Protein AF-A0A6B2CSI9-F1 (afdb_monomer)

Mean predicted aligned error: 12.05 Å

pLDDT: mean 79.87, std 12.42, range [32.59, 92.44]

Sequence (173 aa):
MNLPETLEYVPRFPEPIETILAYLSLVLIFGWLIRRIWKVWSWLLRPLAVRWRRWLGRRYVENALKSLTKDGMEVPLSGERYKVEIRWAESEGVDVLLDEGALIVNMPYVEELEHVIAKALLLASPYLVSPYLAAVFGGKLARALTVSIAYRHASRDLGVLTRLDNLLTFSPP

Solvent-accessible surface area (backbone atoms only — not comparable to full-atom values): 9722 Å² total; per-residue (Å²): 138,82,84,75,77,80,75,74,77,68,82,78,66,60,71,72,56,51,52,52,51,51,53,53,50,52,53,50,53,51,54,50,50,51,54,53,51,50,54,55,50,55,60,67,43,45,66,54,50,53,54,49,51,52,54,51,50,51,54,48,41,56,51,49,46,44,60,58,36,65,86,30,50,63,20,73,93,74,70,49,53,32,40,72,44,79,42,83,34,90,55,76,48,73,49,77,39,74,94,76,36,33,37,36,34,29,32,59,89,65,90,56,49,42,46,53,48,25,50,48,40,55,67,51,23,53,78,34,49,51,71,66,49,34,72,73,63,32,67,70,51,40,49,51,51,23,51,51,52,26,48,65,41,27,65,80,36,67,64,23,33,56,37,37,53,54,58,60,74,72,52,82,133

Structure (mmCIF, N/CA/C/O backbone):
data_AF-A0A6B2CSI9-F1
#
_entry.id   AF-A0A6B2CSI9-F1
#
loop_
_atom_site.group_PDB
_atom_site.id
_atom_site.type_symbol
_atom_site.label_atom_id
_atom_site.label_alt_id
_atom_site.label_comp_id
_atom_site.label_asym_id
_atom_site.label_entity_id
_atom_site.label_seq_id
_atom_site.pdbx_PDB_ins_code
_atom_site.Cartn_x
_atom_site.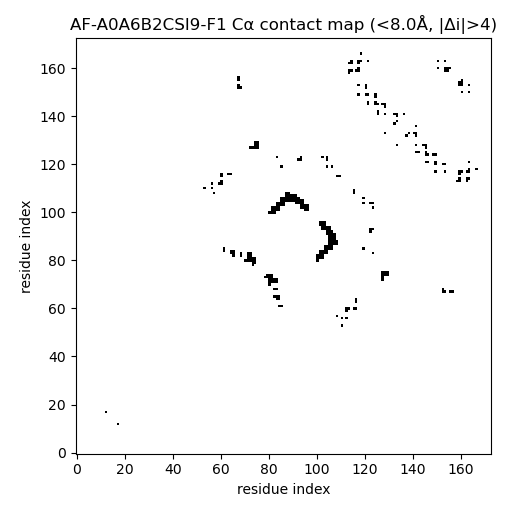Cartn_y
_atom_site.Cartn_z
_atom_site.occupancy
_atom_site.B_iso_or_equiv
_atom_site.auth_seq_id
_atom_site.auth_comp_id
_atom_site.auth_asym_id
_atom_site.auth_atom_id
_atom_site.pdbx_PDB_model_num
ATOM 1 N N . MET A 1 1 ? 29.917 6.702 -85.271 1.00 42.06 1 MET A N 1
ATOM 2 C CA . MET A 1 1 ? 29.588 7.433 -84.030 1.00 42.06 1 MET A CA 1
ATOM 3 C C . MET A 1 1 ? 29.592 6.380 -82.933 1.00 42.06 1 MET A C 1
ATOM 5 O O . MET A 1 1 ? 28.614 5.662 -82.779 1.00 42.06 1 MET A O 1
ATOM 9 N N . ASN A 1 2 ? 30.764 6.143 -82.340 1.00 43.78 2 ASN A N 1
ATOM 10 C CA . ASN A 1 2 ? 31.010 4.997 -81.465 1.00 43.78 2 ASN A CA 1
ATOM 11 C C . ASN A 1 2 ? 30.729 5.420 -80.022 1.00 43.78 2 ASN A C 1
ATOM 13 O O . ASN A 1 2 ? 31.318 6.376 -79.533 1.00 43.78 2 ASN A O 1
ATOM 17 N N . LEU A 1 3 ? 29.811 4.708 -79.372 1.00 55.22 3 LEU A N 1
ATOM 18 C CA . LEU A 1 3 ? 29.324 4.953 -78.013 1.00 55.22 3 LEU A CA 1
ATOM 19 C C . LEU A 1 3 ? 30.109 4.278 -76.847 1.00 55.22 3 LEU A C 1
ATOM 21 O O . LEU A 1 3 ? 29.531 4.234 -75.764 1.00 55.22 3 LEU A O 1
ATOM 25 N N . PRO A 1 4 ? 31.357 3.749 -76.948 1.00 53.09 4 PRO A N 1
ATOM 26 C CA . PRO A 1 4 ? 31.977 3.110 -75.780 1.00 53.09 4 PRO A CA 1
ATOM 27 C C . PRO A 1 4 ? 32.845 4.038 -74.908 1.00 53.09 4 PRO A C 1
ATOM 29 O O . PRO A 1 4 ? 33.136 3.670 -73.778 1.00 53.09 4 PRO A O 1
ATOM 32 N N . GLU A 1 5 ? 33.244 5.231 -75.362 1.00 54.06 5 GLU A N 1
ATOM 33 C CA . GLU A 1 5 ? 34.251 6.037 -74.634 1.00 54.06 5 GLU A CA 1
ATOM 34 C C . GLU A 1 5 ? 33.690 6.874 -73.469 1.00 54.06 5 GLU A C 1
ATOM 36 O O . GLU A 1 5 ? 34.439 7.328 -72.610 1.00 54.06 5 GLU A O 1
ATOM 41 N N . THR A 1 6 ? 32.371 7.064 -73.372 1.00 52.94 6 THR A N 1
ATOM 42 C CA . THR A 1 6 ? 31.770 7.928 -72.335 1.00 52.94 6 THR A CA 1
ATOM 43 C C . THR A 1 6 ? 31.427 7.210 -71.027 1.00 52.94 6 THR A C 1
ATOM 45 O O . THR A 1 6 ? 30.932 7.851 -70.104 1.00 52.94 6 THR A O 1
ATOM 48 N N . LEU A 1 7 ? 31.667 5.897 -70.921 1.00 49.88 7 LEU A N 1
ATOM 49 C CA . LEU A 1 7 ? 31.382 5.119 -69.704 1.00 49.88 7 LEU A CA 1
ATOM 50 C C . LEU A 1 7 ? 32.594 4.936 -68.776 1.00 49.88 7 LEU A C 1
ATOM 52 O O . LEU A 1 7 ? 32.424 4.443 -67.664 1.00 49.88 7 LEU A O 1
ATOM 56 N N . GLU A 1 8 ? 33.793 5.357 -69.181 1.00 50.56 8 GLU A N 1
ATOM 57 C CA . GLU A 1 8 ? 35.018 5.153 -68.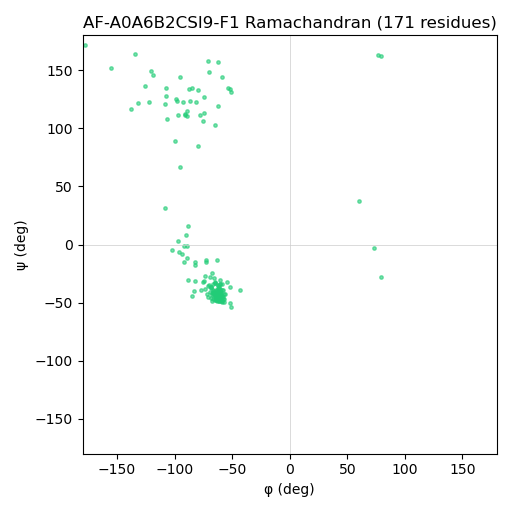389 1.00 50.56 8 GLU A CA 1
ATOM 58 C C . GLU A 1 8 ? 35.370 6.303 -67.435 1.00 50.56 8 GLU A C 1
ATOM 60 O O . GLU A 1 8 ? 36.325 6.200 -66.667 1.00 50.56 8 GLU A O 1
ATOM 65 N N . TYR A 1 9 ? 34.587 7.383 -67.410 1.00 51.09 9 TYR A N 1
ATOM 66 C CA . TYR A 1 9 ? 34.830 8.496 -66.493 1.00 51.09 9 TYR A CA 1
ATOM 67 C C . TYR A 1 9 ? 33.998 8.357 -65.215 1.00 51.09 9 TYR A C 1
ATOM 69 O O . TYR A 1 9 ? 33.092 9.142 -64.937 1.00 51.09 9 TYR A O 1
ATOM 77 N N . VAL A 1 10 ? 34.309 7.333 -64.420 1.00 59.31 10 VAL A N 1
ATOM 78 C CA . VAL A 1 10 ? 33.955 7.344 -62.996 1.00 59.31 10 VAL A CA 1
ATOM 79 C C . VAL A 1 10 ? 34.986 8.249 -62.319 1.00 59.31 10 VAL A C 1
ATOM 81 O O . VAL A 1 10 ? 36.162 7.880 -62.290 1.00 59.31 10 VAL A O 1
ATOM 84 N N . PRO A 1 11 ? 34.616 9.440 -61.812 1.00 55.91 11 PRO A N 1
ATOM 85 C CA . PRO A 1 11 ? 35.573 10.293 -61.126 1.00 55.91 11 PRO A CA 1
ATOM 86 C C . PRO A 1 11 ? 36.033 9.572 -59.854 1.00 55.91 11 PRO A C 1
ATOM 88 O O . PRO A 1 11 ? 35.299 9.506 -58.870 1.00 55.91 11 PRO A O 1
ATOM 91 N N . ARG A 1 12 ? 37.243 8.999 -59.888 1.00 58.81 12 ARG A N 1
ATOM 92 C CA . ARG A 1 12 ? 37.957 8.577 -58.679 1.00 58.81 12 ARG A CA 1
ATOM 93 C C . ARG A 1 12 ? 38.204 9.827 -57.852 1.00 58.81 12 ARG A C 1
ATOM 95 O O . ARG A 1 12 ? 38.833 10.775 -58.327 1.00 58.81 12 ARG A O 1
ATOM 102 N N . PHE A 1 13 ? 37.661 9.852 -56.644 1.00 58.78 13 PHE A N 1
ATOM 103 C CA . PHE A 1 13 ? 37.959 10.923 -55.708 1.00 58.78 13 PHE A CA 1
ATOM 104 C C . PHE A 1 13 ? 39.415 10.746 -55.231 1.00 58.78 13 PHE A C 1
ATOM 106 O O . PHE A 1 13 ? 39.969 9.652 -55.332 1.00 58.78 13 PHE A O 1
ATOM 113 N N . PRO A 1 14 ? 40.087 11.798 -54.732 1.00 66.44 14 PRO A N 1
ATOM 114 C CA . PRO A 1 14 ? 41.417 11.645 -54.148 1.00 66.44 14 PRO A CA 1
ATOM 115 C C . PRO A 1 14 ? 41.389 10.560 -53.060 1.00 66.44 14 PRO A C 1
ATOM 117 O O . PRO A 1 14 ? 40.502 10.590 -52.208 1.00 66.44 14 PRO A O 1
ATOM 120 N N . GLU A 1 15 ? 42.370 9.652 -53.038 1.00 63.94 15 GLU A N 1
ATOM 121 C CA . GLU A 1 15 ? 42.497 8.557 -52.053 1.00 63.94 15 GLU A CA 1
ATOM 122 C C . GLU A 1 15 ? 42.206 8.949 -50.577 1.00 63.94 15 GLU A C 1
ATOM 124 O O . GLU A 1 15 ? 41.528 8.184 -49.876 1.00 63.94 15 GLU A O 1
ATOM 129 N N . PRO A 1 16 ? 42.616 10.134 -50.058 1.00 71.06 16 PRO A N 1
ATOM 130 C CA . PRO A 1 16 ? 42.256 10.539 -48.693 1.00 71.06 16 PRO A CA 1
ATOM 131 C C . PRO A 1 16 ? 40.761 10.853 -48.511 1.00 71.06 16 PRO A C 1
ATOM 133 O O . PRO A 1 16 ? 40.228 10.697 -47.418 1.00 71.06 16 PRO A O 1
ATOM 136 N N . ILE A 1 17 ? 40.057 11.288 -49.557 1.00 73.94 17 ILE A N 1
ATOM 137 C CA . ILE A 1 17 ? 38.626 11.614 -49.491 1.00 73.94 17 ILE A CA 1
ATOM 138 C C . ILE A 1 17 ? 37.787 10.334 -49.499 1.00 73.94 17 ILE A C 1
ATOM 140 O O . ILE A 1 17 ? 36.827 10.236 -48.737 1.00 73.94 17 ILE A O 1
ATOM 144 N N . GLU A 1 18 ? 38.175 9.333 -50.294 1.00 74.19 18 GLU A N 1
ATOM 145 C CA . GLU A 1 18 ? 37.492 8.032 -50.342 1.00 74.19 18 GLU A CA 1
ATOM 146 C C . GLU A 1 18 ? 37.588 7.291 -49.004 1.00 74.19 18 GLU A C 1
ATOM 148 O O . GLU A 1 18 ? 36.592 6.759 -48.512 1.00 74.19 18 GLU A O 1
ATOM 153 N N . THR A 1 19 ? 38.760 7.322 -48.365 1.00 79.31 19 THR A N 1
ATOM 154 C CA . THR A 1 19 ? 38.961 6.724 -47.037 1.00 79.31 19 THR A CA 1
ATOM 155 C C . THR A 1 19 ? 38.144 7.435 -45.959 1.00 79.31 19 THR A C 1
ATOM 157 O O . THR A 1 19 ? 37.475 6.766 -45.169 1.00 79.31 19 THR A O 1
ATOM 160 N N . ILE A 1 20 ? 38.105 8.773 -45.951 1.00 83.06 20 ILE A N 1
ATOM 161 C CA . ILE A 1 20 ? 37.261 9.542 -45.021 1.00 83.06 20 ILE A CA 1
ATOM 162 C C . ILE A 1 20 ? 35.777 9.202 -45.220 1.00 83.06 20 ILE A C 1
ATOM 164 O O . ILE A 1 20 ? 35.078 8.935 -44.241 1.00 83.06 20 ILE A O 1
ATOM 168 N N . LEU A 1 21 ? 35.293 9.151 -46.465 1.00 82.56 21 LEU A N 1
ATOM 169 C CA . LEU A 1 21 ? 33.911 8.772 -46.784 1.00 82.56 21 LEU A CA 1
ATOM 170 C C . LEU A 1 21 ? 33.592 7.335 -46.358 1.00 82.56 21 LEU A C 1
ATOM 172 O O . LEU A 1 21 ? 32.526 7.090 -45.790 1.00 82.56 21 LEU A O 1
ATOM 176 N N . ALA A 1 22 ? 34.521 6.399 -46.565 1.00 83.06 22 ALA A N 1
ATOM 177 C CA . ALA A 1 22 ? 34.374 5.015 -46.133 1.00 83.06 22 ALA A CA 1
ATOM 178 C C . ALA A 1 22 ? 34.238 4.917 -44.604 1.00 83.06 22 ALA A C 1
ATOM 180 O O . ALA A 1 22 ? 33.286 4.305 -44.116 1.00 83.06 22 ALA A O 1
ATOM 181 N N . TYR A 1 23 ? 35.102 5.591 -43.838 1.00 87.75 23 TYR A N 1
ATOM 182 C CA . TYR A 1 23 ? 34.991 5.637 -42.375 1.00 87.75 23 TYR A CA 1
ATOM 183 C C . TYR A 1 23 ? 33.684 6.284 -41.906 1.00 87.75 23 TYR A C 1
ATOM 185 O O . TYR A 1 23 ? 33.026 5.766 -41.002 1.00 87.75 23 TYR A O 1
ATOM 193 N N . LEU A 1 24 ? 33.264 7.379 -42.540 1.00 88.81 24 LEU A N 1
ATOM 194 C CA . LEU A 1 24 ? 32.039 8.093 -42.177 1.00 88.81 24 LEU A CA 1
ATOM 195 C C . LEU A 1 24 ? 30.790 7.242 -42.461 1.00 88.81 24 LEU A C 1
ATOM 197 O O . LEU A 1 24 ? 29.874 7.183 -41.638 1.00 88.81 24 LEU A O 1
ATOM 201 N N . SER A 1 25 ? 30.793 6.502 -43.573 1.00 83.75 25 SER A N 1
ATOM 202 C CA . SER A 1 25 ? 29.745 5.529 -43.896 1.00 83.75 25 SER A CA 1
ATOM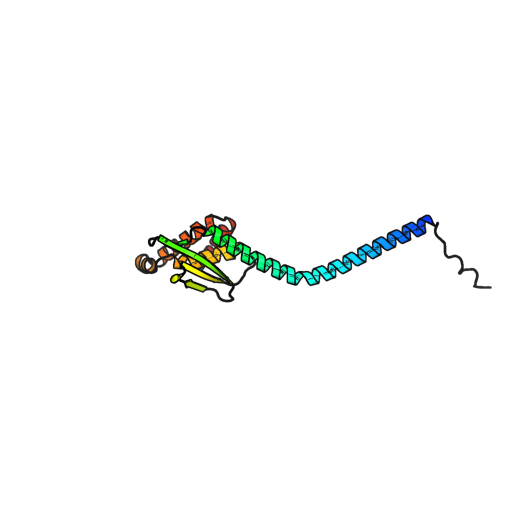 203 C C . SER A 1 25 ? 29.687 4.384 -42.878 1.00 83.75 25 SER A C 1
ATOM 205 O O . SER A 1 25 ? 28.602 3.999 -42.440 1.00 83.75 25 SER A O 1
ATOM 207 N N . LEU A 1 26 ? 30.842 3.899 -42.418 1.00 90.88 26 LEU A N 1
ATOM 208 C CA . LEU A 1 26 ? 30.937 2.814 -41.445 1.00 90.88 26 LEU A CA 1
ATOM 209 C C . LEU A 1 26 ? 30.400 3.238 -40.070 1.00 90.88 26 LEU A C 1
ATOM 211 O O . LEU A 1 26 ? 29.632 2.500 -39.451 1.00 90.88 26 LEU A O 1
ATOM 215 N N . VAL A 1 27 ? 30.717 4.459 -39.630 1.00 90.69 27 VAL A N 1
ATOM 216 C CA . VAL A 1 27 ? 30.168 5.044 -38.395 1.00 90.69 27 VAL A CA 1
ATOM 217 C C . VAL A 1 27 ? 28.649 5.215 -38.488 1.00 90.69 27 VAL A C 1
ATOM 219 O O . VAL A 1 27 ? 27.936 4.891 -37.536 1.00 90.69 27 VAL A O 1
ATOM 222 N N . LEU A 1 28 ? 28.130 5.668 -39.634 1.00 89.50 28 LEU A N 1
ATOM 223 C CA . LEU A 1 28 ? 26.688 5.818 -39.851 1.00 89.50 28 LEU A CA 1
ATOM 224 C C . LEU A 1 28 ? 25.950 4.475 -39.805 1.00 89.50 28 LEU A C 1
ATOM 226 O O . LEU A 1 28 ? 24.917 4.368 -39.139 1.00 89.50 28 LEU A O 1
ATOM 230 N N . ILE A 1 29 ? 26.490 3.442 -40.459 1.00 89.75 29 ILE A N 1
ATOM 231 C CA . ILE A 1 29 ? 25.922 2.087 -40.437 1.00 89.75 29 ILE A CA 1
ATOM 232 C C . ILE A 1 29 ? 25.910 1.549 -39.006 1.00 89.75 29 ILE A C 1
ATOM 234 O O . ILE A 1 29 ? 24.889 1.032 -38.550 1.00 89.75 29 ILE A O 1
ATOM 238 N N . PHE A 1 30 ? 27.010 1.720 -38.273 1.00 92.44 30 PHE A N 1
ATOM 239 C CA . PHE A 1 30 ? 27.118 1.264 -36.892 1.00 92.44 30 PHE A CA 1
ATOM 240 C C . PHE A 1 30 ? 26.125 1.982 -35.966 1.00 92.44 30 PHE A C 1
ATOM 242 O O . PHE A 1 30 ? 25.402 1.337 -35.204 1.00 92.44 30 PHE A O 1
ATOM 249 N N . GLY A 1 31 ? 26.00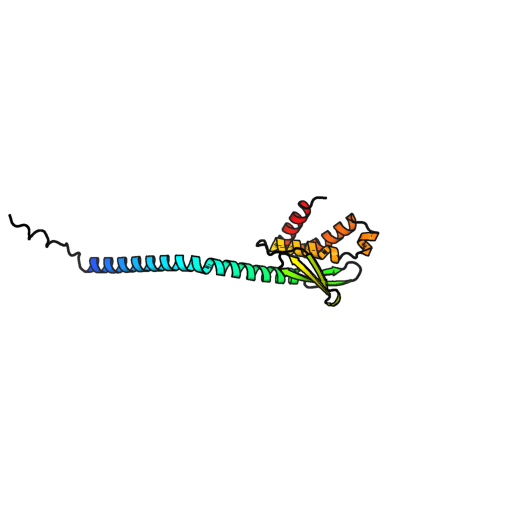3 3.308 -36.089 1.00 89.88 31 GLY A N 1
ATOM 250 C CA . GLY A 1 31 ? 25.017 4.095 -35.346 1.00 89.88 31 GLY A CA 1
ATOM 251 C C . GLY A 1 31 ? 23.575 3.680 -35.654 1.00 89.88 31 GLY A C 1
ATOM 252 O O . GLY A 1 31 ? 22.744 3.569 -34.747 1.00 89.88 31 GLY A O 1
ATOM 253 N N . TRP A 1 32 ? 23.273 3.378 -36.920 1.00 90.44 32 TRP A N 1
ATOM 254 C CA . TRP A 1 32 ? 21.958 2.881 -37.322 1.00 90.44 32 TRP A CA 1
ATOM 255 C C . TRP A 1 32 ? 21.663 1.492 -36.743 1.00 90.44 32 TRP A C 1
ATOM 257 O O . TRP A 1 32 ? 20.559 1.248 -36.243 1.00 90.44 32 TRP A O 1
ATOM 267 N N . LEU A 1 33 ? 22.664 0.606 -36.734 1.00 91.44 33 LEU A N 1
ATOM 268 C CA . LEU A 1 33 ? 22.566 -0.734 -36.163 1.00 91.44 33 LEU A CA 1
ATOM 269 C C . LEU A 1 33 ? 22.273 -0.676 -34.658 1.00 91.44 33 LEU A C 1
ATOM 271 O O . LEU A 1 33 ? 21.317 -1.302 -34.194 1.00 91.44 33 LEU A O 1
ATOM 275 N N . ILE A 1 34 ? 23.025 0.143 -33.914 1.00 90.00 34 ILE A N 1
ATOM 276 C CA . ILE A 1 34 ? 22.812 0.360 -32.476 1.00 90.00 34 ILE A CA 1
ATOM 277 C C . ILE A 1 34 ? 21.397 0.871 -32.220 1.00 90.00 34 ILE A C 1
ATOM 279 O O . ILE A 1 34 ? 20.698 0.345 -31.356 1.00 90.00 34 ILE A O 1
ATOM 283 N N . ARG A 1 35 ? 20.933 1.864 -32.987 1.00 89.00 35 ARG A N 1
ATOM 284 C CA . ARG A 1 35 ? 19.594 2.440 -32.805 1.00 89.00 35 ARG A CA 1
ATOM 285 C C . ARG A 1 35 ? 18.490 1.409 -33.040 1.00 89.00 35 ARG A C 1
ATOM 287 O O . ARG A 1 35 ? 17.490 1.398 -32.318 1.00 89.00 35 ARG A O 1
ATOM 294 N N . ARG A 1 36 ? 18.665 0.528 -34.028 1.00 87.38 36 ARG A N 1
ATOM 295 C CA . ARG A 1 36 ? 17.715 -0.550 -34.329 1.00 87.38 36 ARG A CA 1
ATOM 296 C C . ARG A 1 36 ? 17.695 -1.605 -33.227 1.00 87.38 36 ARG A C 1
ATOM 298 O O . ARG A 1 36 ? 16.612 -1.961 -32.766 1.00 87.38 36 ARG A O 1
ATOM 305 N N . ILE A 1 37 ? 18.869 -2.036 -32.768 1.00 89.06 37 ILE A N 1
ATOM 306 C CA . ILE A 1 37 ? 19.022 -2.950 -31.630 1.00 89.06 37 ILE A CA 1
ATOM 307 C C . ILE A 1 37 ? 18.350 -2.340 -30.394 1.00 89.06 37 ILE A C 1
ATOM 309 O O . ILE A 1 37 ? 17.478 -2.968 -29.800 1.00 89.06 37 ILE A O 1
ATOM 313 N N . TRP A 1 38 ? 18.642 -1.079 -30.071 1.00 87.94 38 TRP A N 1
ATOM 314 C CA . TRP A 1 38 ? 18.057 -0.380 -28.926 1.00 87.94 38 TRP A CA 1
ATOM 315 C C . TRP A 1 38 ? 16.527 -0.356 -28.962 1.00 87.94 38 TRP A C 1
ATOM 317 O O . TRP A 1 38 ? 15.872 -0.605 -27.952 1.00 87.94 38 TRP A O 1
ATOM 327 N N . LYS A 1 39 ? 15.932 -0.112 -30.136 1.00 87.0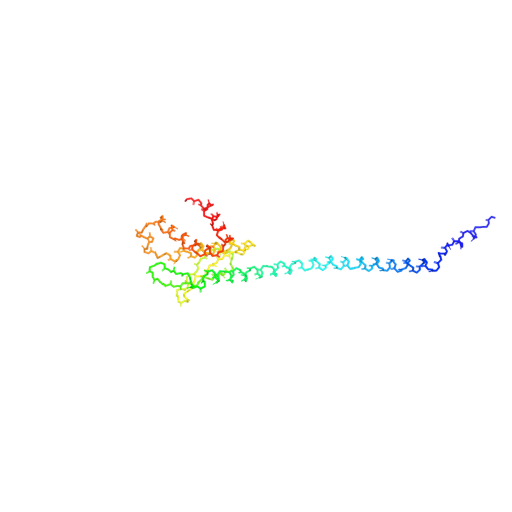0 39 LYS A N 1
ATOM 328 C CA . LYS A 1 39 ? 14.473 -0.115 -30.298 1.00 87.00 39 LYS A CA 1
ATOM 329 C C . LYS A 1 39 ? 13.874 -1.490 -29.989 1.00 87.00 39 LYS A C 1
ATOM 331 O O . LYS A 1 39 ? 12.898 -1.559 -29.243 1.00 87.00 39 LYS A O 1
ATOM 336 N N . VAL A 1 40 ? 14.478 -2.565 -30.500 1.00 86.56 40 VAL A N 1
ATOM 337 C CA . VAL A 1 40 ? 14.034 -3.947 -30.245 1.00 86.56 40 VAL A CA 1
ATOM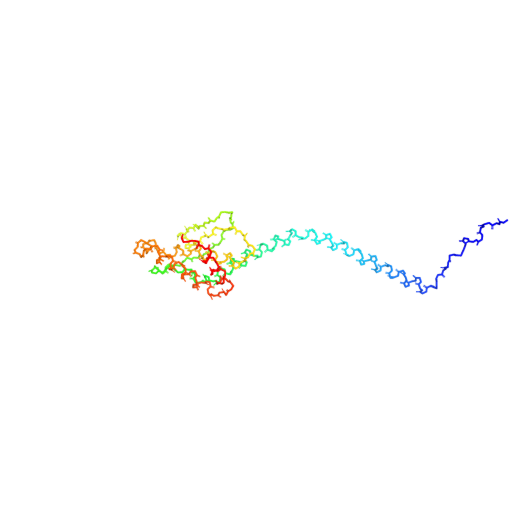 338 C C . VAL A 1 40 ? 14.172 -4.299 -28.763 1.00 86.56 40 VAL A C 1
ATOM 340 O O . VAL A 1 40 ? 13.208 -4.756 -28.151 1.00 86.56 40 VAL A O 1
ATOM 343 N N . TRP A 1 41 ? 15.322 -4.004 -28.157 1.00 86.44 41 TRP A N 1
ATOM 344 C CA . TRP A 1 41 ? 15.555 -4.249 -26.733 1.00 86.44 41 TRP A CA 1
ATOM 345 C C . TRP A 1 41 ? 14.613 -3.441 -25.842 1.00 86.44 41 TRP A C 1
ATOM 347 O O . TRP A 1 41 ? 14.063 -3.985 -24.892 1.00 86.44 41 TRP A O 1
ATOM 357 N N . SER A 1 42 ? 14.344 -2.175 -26.168 1.00 81.00 42 SER A N 1
ATOM 358 C CA . SER A 1 42 ? 13.396 -1.354 -25.406 1.00 81.00 42 SER A CA 1
ATOM 359 C C . SER A 1 42 ? 11.977 -1.925 -25.434 1.00 81.00 42 SER A C 1
ATOM 361 O O . SER A 1 42 ? 11.258 -1.842 -24.442 1.00 81.00 42 SER A O 1
ATOM 363 N N . TRP A 1 43 ? 11.573 -2.530 -26.553 1.00 81.88 43 TRP A N 1
ATOM 364 C CA . TRP A 1 43 ? 10.269 -3.169 -26.678 1.00 81.88 43 TRP A CA 1
ATOM 365 C C . TRP A 1 43 ? 10.212 -4.470 -25.872 1.00 81.88 43 TRP A C 1
ATOM 367 O O . TRP A 1 43 ? 9.257 -4.684 -25.130 1.00 81.88 43 TRP A O 1
ATOM 377 N N . LEU A 1 44 ? 11.273 -5.278 -25.932 1.00 86.12 44 LEU A N 1
ATOM 378 C CA . LEU A 1 44 ? 11.376 -6.541 -25.198 1.00 86.12 44 LEU A CA 1
ATOM 379 C C . LEU A 1 44 ? 11.479 -6.343 -23.675 1.00 86.12 44 LEU A C 1
ATOM 381 O O . LEU A 1 44 ? 10.917 -7.113 -22.901 1.00 86.12 44 LEU A O 1
ATOM 385 N N . LEU A 1 45 ? 12.176 -5.294 -23.231 1.00 86.38 45 LEU A N 1
ATOM 386 C CA . LEU A 1 45 ? 12.406 -5.008 -21.813 1.00 86.38 45 LEU A CA 1
ATOM 387 C C . LEU A 1 45 ? 11.237 -4.280 -21.142 1.00 86.38 45 LEU A C 1
ATOM 389 O O . LEU A 1 45 ? 11.143 -4.310 -19.919 1.00 86.38 45 LEU A O 1
ATOM 393 N N . ARG A 1 46 ? 10.321 -3.658 -21.898 1.00 82.19 46 ARG A N 1
ATOM 394 C CA . ARG A 1 46 ? 9.119 -2.994 -21.351 1.00 82.19 46 ARG A CA 1
ATOM 395 C C . ARG A 1 46 ? 8.297 -3.880 -20.403 1.00 82.19 46 ARG A C 1
ATOM 397 O O . ARG A 1 46 ? 8.072 -3.439 -19.276 1.00 82.19 46 ARG A O 1
ATOM 404 N N . PRO A 1 47 ? 7.859 -5.100 -20.778 1.00 85.94 47 PRO A N 1
ATOM 405 C CA . PRO A 1 47 ? 7.077 -5.946 -19.873 1.00 85.94 47 PRO A CA 1
ATOM 406 C C . PRO A 1 47 ? 7.862 -6.340 -18.615 1.00 85.94 47 PRO A C 1
ATOM 408 O O . PRO A 1 47 ? 7.298 -6.377 -17.519 1.00 85.94 47 PRO A O 1
ATOM 411 N N . LEU A 1 48 ? 9.175 -6.567 -18.744 1.00 84.38 48 LEU A N 1
ATOM 412 C CA . LEU A 1 48 ? 10.047 -6.823 -17.597 1.00 84.38 48 LEU A CA 1
ATOM 413 C C . LEU A 1 48 ? 10.141 -5.609 -16.677 1.00 84.38 48 LEU A C 1
ATOM 415 O O . LEU A 1 48 ? 9.987 -5.763 -15.470 1.00 84.38 48 LEU A O 1
ATOM 419 N N . ALA A 1 49 ? 10.339 -4.415 -17.233 1.00 84.06 49 ALA A N 1
ATOM 420 C CA . ALA A 1 49 ? 10.439 -3.177 -16.474 1.00 84.06 49 ALA A CA 1
ATOM 421 C C . ALA A 1 49 ? 9.154 -2.894 -15.682 1.00 84.06 49 ALA A C 1
ATOM 423 O O . ALA A 1 49 ? 9.231 -2.507 -14.518 1.00 84.06 49 ALA A O 1
ATOM 424 N N . VAL A 1 50 ? 7.978 -3.149 -16.268 1.00 84.62 50 VAL A N 1
ATOM 425 C CA . VAL A 1 50 ? 6.685 -3.018 -15.571 1.00 84.62 50 VAL A CA 1
ATOM 426 C C . VAL A 1 50 ? 6.587 -4.015 -14.415 1.00 84.62 50 VAL A C 1
ATOM 428 O O . VAL A 1 50 ? 6.248 -3.634 -13.294 1.00 84.62 50 VAL A O 1
ATOM 431 N N . ARG A 1 51 ? 6.940 -5.286 -14.651 1.00 85.06 51 ARG A N 1
ATOM 432 C CA . ARG A 1 51 ? 6.931 -6.318 -13.603 1.00 85.06 51 ARG A CA 1
ATOM 433 C C . ARG A 1 51 ? 7.906 -5.986 -12.471 1.00 85.06 51 ARG A C 1
ATOM 435 O O . ARG A 1 51 ? 7.556 -6.141 -11.304 1.00 85.06 51 ARG A O 1
ATOM 442 N N . TRP A 1 52 ? 9.095 -5.495 -12.810 1.00 86.44 52 TRP A N 1
ATOM 443 C CA . TRP A 1 52 ? 10.104 -5.058 -11.848 1.00 86.44 52 TRP A CA 1
ATOM 444 C C . TRP A 1 52 ? 9.639 -3.858 -11.032 1.00 86.44 52 TRP A C 1
ATOM 446 O O . TRP A 1 52 ? 9.722 -3.886 -9.808 1.00 86.44 52 TRP A O 1
ATOM 456 N N . ARG A 1 53 ? 9.088 -2.832 -11.689 1.00 85.31 53 ARG A N 1
ATOM 457 C CA . ARG A 1 53 ? 8.542 -1.649 -11.017 1.00 85.31 53 ARG A CA 1
ATOM 458 C C . ARG A 1 53 ? 7.442 -2.039 -10.034 1.00 85.31 53 ARG A C 1
ATOM 460 O O . ARG A 1 53 ? 7.470 -1.588 -8.896 1.00 85.31 53 ARG A O 1
ATOM 467 N N . ARG A 1 54 ? 6.526 -2.924 -10.440 1.00 86.69 54 ARG A N 1
ATOM 468 C CA . ARG A 1 54 ? 5.454 -3.428 -9.569 1.00 86.69 54 ARG A CA 1
ATOM 469 C C . ARG A 1 54 ? 6.005 -4.172 -8.359 1.00 86.69 54 ARG A C 1
ATOM 471 O O . ARG A 1 54 ? 5.542 -3.967 -7.245 1.00 86.69 54 ARG A O 1
ATOM 478 N N . TRP A 1 55 ? 7.004 -5.022 -8.564 1.00 87.31 55 TRP A N 1
ATOM 479 C CA . TRP A 1 55 ? 7.637 -5.761 -7.475 1.00 87.31 55 TRP A CA 1
ATOM 480 C C . TRP A 1 55 ? 8.380 -4.845 -6.489 1.00 87.31 55 TRP A C 1
ATOM 482 O O . TRP A 1 55 ? 8.234 -5.009 -5.279 1.00 87.31 55 TRP A O 1
ATOM 492 N N . LEU A 1 56 ? 9.109 -3.844 -6.992 1.00 87.81 56 LEU A N 1
ATOM 493 C CA . LEU A 1 56 ? 9.760 -2.824 -6.165 1.00 87.81 56 LEU A CA 1
ATOM 494 C C . LEU A 1 56 ? 8.736 -1.981 -5.395 1.00 87.81 56 LEU A C 1
ATOM 496 O O . LEU A 1 56 ? 8.929 -1.743 -4.208 1.00 87.81 56 LEU A O 1
ATOM 500 N N . GLY A 1 57 ? 7.636 -1.588 -6.043 1.00 86.12 57 GLY A N 1
ATOM 501 C CA . GLY A 1 57 ? 6.551 -0.837 -5.413 1.00 86.12 57 GLY A CA 1
ATOM 502 C C . GLY A 1 57 ? 5.925 -1.592 -4.242 1.00 86.12 57 GLY A C 1
ATOM 503 O O . GLY A 1 57 ? 5.766 -1.024 -3.167 1.00 86.12 57 GLY A O 1
ATOM 504 N N . ARG A 1 58 ? 5.657 -2.896 -4.405 1.00 88.56 58 ARG A N 1
ATOM 505 C CA . ARG A 1 58 ? 5.134 -3.743 -3.318 1.00 88.56 58 ARG A CA 1
ATOM 506 C C . ARG A 1 58 ? 6.066 -3.771 -2.109 1.00 88.56 58 ARG A C 1
ATOM 508 O O . ARG A 1 58 ? 5.633 -3.497 -0.996 1.00 88.56 58 ARG A O 1
ATOM 515 N N . ARG A 1 59 ? 7.358 -4.017 -2.346 1.00 87.06 59 ARG A N 1
ATOM 516 C CA . ARG A 1 59 ? 8.376 -4.022 -1.284 1.00 87.06 59 ARG A CA 1
ATOM 517 C C . ARG A 1 59 ? 8.527 -2.667 -0.608 1.00 87.06 59 ARG A C 1
ATOM 519 O O . ARG A 1 59 ? 8.739 -2.609 0.598 1.00 87.06 59 ARG A O 1
ATOM 526 N N . TYR A 1 60 ? 8.450 -1.586 -1.378 1.00 87.94 60 TYR A N 1
ATOM 527 C CA . TYR A 1 60 ? 8.499 -0.238 -0.829 1.00 87.94 60 TYR A CA 1
ATOM 528 C C . TYR A 1 60 ? 7.329 -0.001 0.124 1.00 87.94 60 TYR A C 1
ATOM 530 O O . TYR A 1 60 ? 7.557 0.418 1.252 1.00 87.94 60 TYR A O 1
ATOM 538 N N . VAL A 1 61 ? 6.105 -0.335 -0.294 1.00 88.38 61 VAL A N 1
ATOM 539 C CA . VAL A 1 61 ? 4.897 -0.185 0.529 1.00 88.38 61 VAL A CA 1
ATOM 540 C C . VAL A 1 61 ? 4.983 -1.023 1.804 1.00 88.38 61 VAL A C 1
ATOM 542 O O . VAL A 1 61 ? 4.739 -0.498 2.884 1.00 88.38 61 VAL A O 1
ATOM 545 N N . GLU A 1 62 ? 5.387 -2.291 1.706 1.00 87.88 62 GLU A N 1
ATOM 546 C CA . GLU A 1 62 ? 5.556 -3.174 2.870 1.00 87.88 62 GLU A CA 1
ATOM 547 C C . GLU A 1 62 ? 6.587 -2.616 3.864 1.00 87.88 62 GLU A C 1
ATOM 549 O O . GLU A 1 62 ? 6.339 -2.561 5.069 1.00 87.88 62 GLU A O 1
ATOM 554 N N . ASN A 1 63 ? 7.730 -2.135 3.366 1.00 88.50 63 ASN A N 1
ATOM 555 C CA . ASN A 1 63 ? 8.771 -1.545 4.207 1.00 88.50 63 ASN A CA 1
ATOM 556 C C . ASN A 1 63 ? 8.346 -0.203 4.813 1.00 88.50 63 ASN A C 1
ATOM 558 O O . ASN A 1 63 ? 8.635 0.056 5.981 1.00 88.50 63 ASN A O 1
ATOM 562 N N . ALA A 1 64 ? 7.670 0.644 4.036 1.00 86.88 64 ALA A N 1
ATOM 563 C CA . ALA A 1 64 ? 7.160 1.927 4.495 1.00 86.88 64 ALA A CA 1
ATOM 564 C C . ALA A 1 64 ? 6.112 1.717 5.587 1.00 86.88 64 ALA A C 1
ATOM 566 O O . ALA A 1 64 ? 6.231 2.304 6.658 1.00 86.88 64 ALA A O 1
ATOM 567 N N . LEU A 1 65 ? 5.159 0.804 5.380 1.00 86.06 65 LEU A N 1
ATOM 568 C CA . LEU A 1 65 ? 4.152 0.473 6.380 1.00 86.06 65 LEU A CA 1
ATOM 569 C C . LEU A 1 65 ? 4.803 -0.057 7.659 1.00 86.06 65 LEU A C 1
ATOM 571 O O . LEU A 1 65 ? 4.548 0.477 8.734 1.00 86.06 65 LEU A O 1
ATOM 575 N N . LYS A 1 66 ? 5.735 -1.011 7.540 1.00 87.19 66 LYS A N 1
ATOM 576 C CA . LYS A 1 66 ? 6.489 -1.544 8.683 1.00 87.19 66 LYS A CA 1
ATOM 577 C C . LYS A 1 66 ? 7.283 -0.464 9.425 1.00 87.19 66 LYS A C 1
ATOM 579 O O . LYS A 1 66 ? 7.430 -0.547 10.640 1.00 87.19 66 LYS A O 1
ATOM 584 N N . SER A 1 67 ? 7.794 0.542 8.716 1.00 85.94 67 SER A N 1
ATOM 585 C CA . SER A 1 67 ? 8.473 1.697 9.313 1.00 85.94 67 SER A CA 1
ATOM 586 C C . SER A 1 67 ? 7.490 2.623 10.043 1.00 85.94 67 SER A C 1
ATOM 588 O O . SER A 1 67 ? 7.721 3.006 11.192 1.00 85.94 67 SER A O 1
ATOM 590 N N . LEU A 1 68 ? 6.348 2.933 9.425 1.00 82.75 68 LEU A N 1
ATOM 591 C CA . LEU A 1 68 ? 5.295 3.771 10.007 1.00 82.75 68 LEU A CA 1
ATOM 592 C C . LEU A 1 68 ? 4.660 3.122 11.244 1.00 82.75 68 LEU A C 1
ATOM 594 O O . LEU A 1 68 ? 4.324 3.822 12.204 1.00 82.75 68 LEU A O 1
ATOM 598 N N . THR A 1 69 ? 4.568 1.792 11.261 1.00 82.06 69 THR A N 1
ATOM 599 C CA . THR A 1 69 ? 4.037 0.979 12.363 1.00 82.06 69 THR A CA 1
ATOM 600 C C . THR A 1 69 ? 5.141 0.216 13.104 1.00 82.06 69 THR A C 1
ATOM 602 O O . THR A 1 69 ? 4.899 -0.889 13.586 1.00 82.06 69 THR A O 1
ATOM 605 N N . LYS A 1 70 ? 6.364 0.765 13.190 1.00 77.25 70 LYS A N 1
ATOM 606 C CA . LYS A 1 70 ? 7.538 0.082 13.777 1.00 77.25 70 LYS A CA 1
ATOM 607 C C . LYS A 1 70 ? 7.292 -0.487 15.179 1.00 77.25 70 LYS A C 1
ATOM 609 O O . LYS A 1 70 ? 7.770 -1.576 15.483 1.00 77.25 70 LYS A O 1
ATOM 614 N N . ASP A 1 71 ? 6.519 0.222 15.994 1.00 75.00 71 ASP A N 1
ATOM 615 C CA . ASP A 1 71 ? 6.178 -0.178 17.365 1.00 75.00 71 ASP A CA 1
ATOM 616 C C . ASP A 1 71 ? 4.896 -1.029 17.448 1.00 75.00 71 ASP A C 1
ATOM 618 O O . ASP A 1 71 ? 4.423 -1.317 18.546 1.00 75.00 71 ASP A O 1
ATOM 622 N N . GLY A 1 72 ? 4.347 -1.437 16.298 1.00 71.88 72 GLY A N 1
ATOM 623 C CA . GLY A 1 72 ? 2.974 -1.913 16.143 1.00 71.88 72 GLY A CA 1
ATOM 624 C C . GLY A 1 72 ? 1.982 -0.750 16.086 1.00 71.88 72 GLY A C 1
ATOM 625 O O . GLY A 1 72 ? 2.300 0.380 16.466 1.00 71.88 72 GLY A O 1
ATOM 626 N N . MET A 1 73 ? 0.774 -1.012 15.590 1.00 78.38 73 MET A N 1
ATOM 627 C CA . MET A 1 73 ? -0.349 -0.121 15.864 1.00 78.38 73 MET A CA 1
ATOM 628 C C . MET A 1 73 ? -0.983 -0.546 17.188 1.00 78.38 73 MET A C 1
ATOM 630 O O . MET A 1 73 ? -1.343 -1.709 17.373 1.00 78.38 73 MET A O 1
ATOM 634 N N . GLU A 1 74 ? -1.055 0.390 18.126 1.00 75.06 74 GLU A N 1
ATOM 635 C CA . GLU A 1 74 ? -1.543 0.143 19.480 1.00 75.06 74 GLU A CA 1
ATOM 636 C C . GLU A 1 74 ? -3.063 0.318 19.551 1.00 75.06 74 GLU A C 1
ATOM 638 O O . GLU A 1 74 ? -3.606 1.312 19.061 1.00 75.06 74 GLU A O 1
ATOM 643 N N . VAL A 1 75 ? -3.740 -0.635 20.191 1.00 68.31 75 VAL A N 1
ATOM 644 C CA . VAL A 1 75 ? -5.166 -0.561 20.513 1.00 68.31 75 VAL A CA 1
ATOM 645 C C . VAL A 1 75 ? -5.350 0.421 21.669 1.00 68.31 75 VAL A C 1
ATOM 647 O O . VAL A 1 75 ? -4.922 0.118 22.792 1.00 68.31 75 VAL A O 1
ATOM 650 N N . PRO A 1 76 ? -5.997 1.583 21.462 1.00 57.44 76 PRO A N 1
ATOM 651 C CA . PRO A 1 76 ? -6.369 2.458 22.564 1.00 57.44 76 PRO A CA 1
ATOM 652 C C . PRO A 1 76 ? -7.127 1.678 23.645 1.00 57.44 76 PRO A C 1
ATOM 654 O O . PRO A 1 76 ? -8.090 0.973 23.353 1.00 57.44 76 PRO A O 1
ATOM 657 N N . LEU A 1 77 ? -6.695 1.853 24.898 1.00 59.53 77 LEU A N 1
ATOM 658 C CA . LEU A 1 77 ? -7.246 1.276 26.138 1.00 59.53 77 LEU A CA 1
ATOM 659 C C . LEU A 1 77 ? -6.862 -0.176 26.457 1.00 59.53 77 LEU A C 1
ATOM 661 O O . LEU A 1 77 ? -6.791 -0.494 27.640 1.00 59.53 77 LEU A O 1
ATOM 665 N N . SER A 1 78 ? -6.575 -1.029 25.467 1.00 63.84 78 SER A N 1
ATOM 666 C CA . SER A 1 78 ? -6.069 -2.392 25.730 1.00 63.84 78 SER A CA 1
ATOM 667 C C . SER A 1 78 ? -4.536 -2.435 25.829 1.00 63.84 78 SER A C 1
ATOM 669 O O . SER A 1 78 ? -3.975 -3.243 26.563 1.00 63.84 78 SER A O 1
ATOM 671 N N . GLY A 1 79 ? -3.834 -1.550 25.109 1.00 66.81 79 GLY A N 1
ATOM 672 C CA . GLY A 1 79 ? -2.364 -1.553 25.034 1.00 66.81 79 GLY A CA 1
ATOM 673 C C . GLY A 1 79 ? -1.788 -2.695 24.185 1.00 66.81 79 GLY A C 1
ATOM 674 O O . GLY A 1 79 ? -0.577 -2.761 23.970 1.00 66.81 79 GLY A O 1
ATOM 675 N N . GLU A 1 80 ? -2.646 -3.578 23.667 1.00 75.56 80 GLU A N 1
ATOM 676 C CA . GLU A 1 80 ? -2.290 -4.576 22.664 1.00 75.56 80 GLU A CA 1
ATOM 677 C C . GLU A 1 80 ? -1.738 -3.917 21.401 1.00 75.56 80 GLU A C 1
ATOM 679 O O . GLU A 1 80 ? -2.177 -2.843 20.984 1.00 75.56 80 GLU A O 1
ATOM 684 N N . ARG A 1 81 ? -0.767 -4.578 20.775 1.00 79.69 81 ARG A N 1
ATOM 685 C CA . ARG A 1 81 ? -0.082 -4.077 19.585 1.00 79.69 81 ARG A CA 1
ATOM 686 C C . ARG A 1 81 ? -0.234 -5.071 18.459 1.00 79.69 81 ARG A C 1
ATOM 688 O O . ARG A 1 81 ? 0.214 -6.208 18.579 1.00 79.69 81 ARG A O 1
ATOM 695 N N . TYR A 1 82 ? -0.787 -4.595 17.354 1.00 81.12 82 TYR A N 1
ATOM 696 C CA . TYR A 1 82 ? -0.957 -5.393 16.154 1.00 81.12 82 TYR A CA 1
ATOM 697 C C . TYR A 1 82 ? 0.021 -4.937 15.077 1.00 81.12 82 TYR A C 1
ATOM 699 O O . TYR A 1 82 ? 0.210 -3.740 14.830 1.00 81.12 82 TYR A O 1
ATOM 707 N N . LYS A 1 83 ? 0.669 -5.902 14.428 1.00 85.00 83 LYS A N 1
ATOM 708 C CA . LYS A 1 83 ? 1.436 -5.657 13.206 1.00 85.00 83 LYS A CA 1
ATOM 709 C C . LYS A 1 83 ? 0.469 -5.576 12.039 1.00 85.00 83 LYS A C 1
ATOM 711 O O . LYS A 1 83 ? -0.394 -6.434 11.903 1.00 85.00 83 LYS A O 1
ATOM 716 N N . VAL A 1 84 ? 0.620 -4.565 11.193 1.00 85.00 84 VAL A N 1
ATOM 717 C CA . VAL A 1 84 ? -0.174 -4.461 9.967 1.00 85.00 84 VAL A CA 1
ATOM 718 C C . VAL A 1 84 ? 0.648 -5.000 8.812 1.00 85.00 84 VAL A C 1
ATOM 720 O O . VAL A 1 84 ? 1.758 -4.530 8.558 1.00 85.00 84 VAL A O 1
ATOM 723 N N . GLU A 1 85 ? 0.093 -5.981 8.117 1.00 86.81 85 GLU A N 1
ATOM 724 C CA . GLU A 1 85 ? 0.694 -6.589 6.938 1.00 86.81 85 GLU A CA 1
ATOM 725 C C . GLU A 1 85 ? -0.236 -6.422 5.742 1.00 86.81 85 GLU A C 1
ATOM 727 O O . GLU A 1 85 ? -1.454 -6.355 5.890 1.00 86.81 85 GLU A O 1
ATOM 732 N N . ILE A 1 86 ? 0.332 -6.329 4.541 1.00 86.94 86 ILE A N 1
ATOM 733 C CA . ILE A 1 86 ? -0.452 -6.211 3.312 1.00 86.94 86 ILE A CA 1
ATOM 734 C C . ILE A 1 86 ? -0.365 -7.520 2.551 1.00 86.94 86 ILE A C 1
ATOM 736 O O . ILE A 1 86 ? 0.722 -7.997 2.220 1.00 86.94 86 ILE A O 1
ATOM 740 N N . ARG A 1 87 ? -1.529 -8.058 2.196 1.00 90.00 87 ARG A N 1
ATOM 741 C CA . ARG A 1 87 ? -1.650 -9.153 1.243 1.00 90.00 87 ARG A CA 1
ATOM 742 C C . ARG A 1 87 ? -2.251 -8.613 -0.051 1.00 90.00 87 ARG A C 1
ATOM 744 O O . ARG A 1 87 ? -3.348 -8.066 -0.096 1.00 90.00 87 ARG A O 1
ATOM 751 N N . TRP A 1 88 ? -1.500 -8.765 -1.135 1.00 89.44 88 TRP A N 1
ATOM 752 C CA . TRP A 1 88 ? -1.923 -8.307 -2.455 1.00 89.44 88 TRP A CA 1
ATOM 753 C C . TRP A 1 88 ? -2.984 -9.257 -3.020 1.00 89.44 88 TRP A C 1
ATOM 755 O O . TRP A 1 88 ? -2.647 -10.362 -3.445 1.00 89.44 88 TRP A O 1
ATOM 765 N N . ALA A 1 89 ? -4.240 -8.817 -3.039 1.00 89.06 89 ALA A N 1
ATOM 766 C CA . ALA A 1 89 ? -5.401 -9.591 -3.478 1.00 89.06 89 ALA A CA 1
ATOM 767 C C . ALA A 1 89 ? -6.299 -8.753 -4.403 1.00 89.06 89 ALA A C 1
ATOM 769 O O . ALA A 1 89 ? -6.155 -7.537 -4.473 1.00 89.06 89 ALA A O 1
ATOM 770 N N . GLU A 1 90 ? -7.207 -9.387 -5.146 1.00 85.06 90 GLU A N 1
ATOM 771 C CA . GLU A 1 90 ? -8.163 -8.654 -5.994 1.00 85.06 90 GLU A CA 1
ATOM 772 C C . GLU A 1 90 ? -9.269 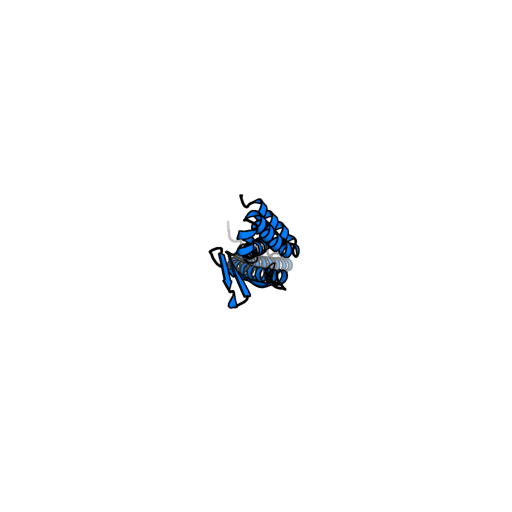-7.980 -5.171 1.00 85.06 90 GLU A C 1
ATOM 774 O O . GLU A 1 90 ? -9.746 -6.909 -5.537 1.00 85.06 90 GLU A O 1
ATOM 779 N N . SER A 1 91 ? -9.643 -8.584 -4.042 1.00 84.56 91 SER A N 1
ATOM 780 C CA . SER A 1 91 ? -10.661 -8.081 -3.123 1.00 84.56 91 SER A CA 1
ATOM 781 C C . SER A 1 91 ? -10.057 -7.271 -1.979 1.00 84.56 91 SER A C 1
ATOM 783 O O . SER A 1 91 ? -9.008 -7.626 -1.437 1.00 84.56 91 SER A O 1
ATOM 785 N N . GLU A 1 92 ? -10.774 -6.227 -1.568 1.00 86.75 92 GLU A N 1
ATOM 786 C CA . GLU A 1 92 ? -10.449 -5.446 -0.376 1.00 86.75 92 GLU A CA 1
ATOM 787 C C . GLU A 1 92 ? -11.044 -6.091 0.879 1.00 86.75 92 GLU A C 1
ATOM 789 O O . GLU A 1 92 ? -12.205 -6.498 0.883 1.00 86.75 92 GLU A O 1
ATOM 794 N N . GLY A 1 93 ? -10.252 -6.186 1.946 1.00 85.88 93 GLY A N 1
ATOM 795 C CA . GLY A 1 93 ? -10.689 -6.764 3.216 1.00 85.88 93 GLY A CA 1
ATOM 796 C C . GLY A 1 93 ? -9.608 -6.706 4.287 1.00 85.88 93 GLY A C 1
ATOM 797 O O . GLY A 1 93 ? -8.466 -6.350 4.005 1.00 85.88 93 GLY A O 1
ATOM 798 N N . VAL A 1 94 ? -9.963 -7.056 5.521 1.00 85.31 94 VAL A N 1
ATOM 799 C CA . VAL A 1 94 ? -9.003 -7.179 6.622 1.00 85.31 94 VAL A CA 1
ATOM 800 C C . VAL A 1 94 ? -9.243 -8.503 7.325 1.00 85.31 94 VAL A C 1
ATOM 802 O O . VAL A 1 94 ? -10.341 -8.742 7.822 1.00 85.31 94 VAL A O 1
ATOM 805 N N . ASP A 1 95 ? -8.209 -9.336 7.371 1.00 84.56 95 ASP A N 1
ATOM 806 C CA . ASP A 1 95 ? -8.201 -10.575 8.135 1.00 84.56 95 ASP A CA 1
ATOM 807 C C . ASP A 1 95 ? -7.474 -10.322 9.459 1.00 84.56 95 ASP A C 1
ATOM 809 O O . ASP A 1 95 ? -6.333 -9.848 9.486 1.00 84.56 95 ASP A O 1
ATOM 813 N N . VAL A 1 96 ? -8.142 -10.626 10.569 1.00 81.00 96 VAL A N 1
ATOM 814 C CA . VAL A 1 96 ? -7.586 -10.460 11.915 1.00 81.00 96 VAL A CA 1
ATOM 815 C C . VAL A 1 96 ? -7.025 -11.799 12.379 1.00 81.00 96 VAL A C 1
ATOM 817 O O . VAL A 1 96 ? -7.788 -12.726 12.648 1.00 81.00 96 VAL A O 1
ATOM 820 N N . LEU A 1 97 ? -5.701 -11.901 12.504 1.00 81.06 97 LEU A N 1
ATOM 821 C CA . LEU A 1 97 ? -5.041 -13.036 13.147 1.00 81.06 97 LEU A CA 1
ATOM 822 C C . LEU A 1 97 ? -4.661 -12.649 14.573 1.00 81.06 97 LEU A C 1
ATOM 824 O O . LEU A 1 97 ? -3.569 -12.141 14.837 1.00 81.06 97 LEU A O 1
ATOM 828 N N . LEU A 1 98 ? -5.596 -12.894 15.492 1.00 69.75 98 LEU A N 1
ATOM 829 C CA . LEU A 1 98 ? -5.422 -12.624 16.921 1.00 69.75 98 LEU A CA 1
ATOM 830 C C . LEU A 1 98 ? -4.249 -13.422 17.512 1.00 69.75 98 LEU A C 1
ATOM 832 O O . LEU A 1 98 ? -3.475 -12.868 18.287 1.00 69.75 98 LEU A O 1
ATOM 836 N N . ASP A 1 99 ? -4.067 -14.674 17.082 1.00 71.81 99 ASP A N 1
ATOM 837 C CA . ASP A 1 99 ? -3.018 -15.572 17.591 1.00 71.81 99 ASP A CA 1
ATOM 838 C C . ASP A 1 99 ? -1.597 -15.097 17.246 1.00 71.81 99 ASP A C 1
ATOM 840 O O . ASP A 1 99 ? -0.644 -15.347 17.984 1.00 71.81 99 ASP A O 1
ATOM 844 N N . GLU A 1 100 ? -1.450 -14.383 16.130 1.00 70.94 100 GLU A N 1
ATOM 845 C CA . GLU A 1 100 ? -0.164 -13.886 15.630 1.00 70.94 100 GLU A CA 1
ATOM 846 C C . GLU A 1 100 ? 0.043 -12.389 15.926 1.00 70.94 100 GLU A C 1
ATOM 848 O O . GLU A 1 100 ? 1.113 -11.838 15.646 1.00 70.94 100 GLU A O 1
ATOM 853 N N . GLY A 1 101 ? -0.967 -11.717 16.493 1.00 78.62 101 GLY A N 1
ATOM 854 C CA . GLY A 1 101 ? -0.962 -10.269 16.697 1.00 78.62 101 GLY A CA 1
ATOM 855 C C . GLY A 1 101 ? -0.833 -9.500 15.379 1.00 78.62 101 GLY A C 1
ATOM 856 O O . GLY A 1 101 ? -0.122 -8.493 15.318 1.00 78.62 101 GLY A O 1
ATOM 857 N N . ALA A 1 102 ? -1.474 -9.987 14.311 1.00 83.38 102 ALA A N 1
ATOM 858 C CA . ALA A 1 102 ? -1.347 -9.445 12.961 1.00 83.38 102 ALA A CA 1
ATOM 859 C C . ALA A 1 102 ? -2.707 -9.081 12.342 1.00 83.38 102 ALA A C 1
ATOM 861 O O . ALA A 1 102 ? -3.679 -9.831 12.414 1.00 83.38 102 ALA A O 1
ATOM 862 N N . LEU A 1 103 ? -2.755 -7.914 11.701 1.00 86.62 103 LEU A N 1
ATOM 863 C CA . LEU A 1 103 ? -3.856 -7.441 10.869 1.00 86.62 103 LEU A CA 1
ATOM 864 C C . LEU A 1 103 ? -3.409 -7.515 9.412 1.00 86.62 103 LEU A C 1
ATOM 866 O O . LEU A 1 103 ? -2.571 -6.722 8.977 1.00 86.62 103 LEU A O 1
ATOM 870 N N . ILE A 1 104 ? -3.958 -8.466 8.662 1.00 88.62 104 ILE A N 1
ATOM 871 C CA . ILE A 1 104 ? -3.659 -8.623 7.241 1.00 88.62 104 ILE A CA 1
ATOM 872 C C . ILE A 1 104 ? -4.669 -7.808 6.446 1.00 88.62 104 ILE A C 1
ATOM 874 O O . ILE A 1 104 ? -5.847 -8.145 6.382 1.00 88.62 104 ILE A O 1
ATOM 878 N N . VAL A 1 105 ? -4.207 -6.746 5.799 1.00 89.88 105 VAL A N 1
ATOM 879 C CA . VAL A 1 105 ? -5.026 -5.940 4.899 1.00 89.88 105 VAL A CA 1
ATOM 880 C C . VAL A 1 105 ? -4.898 -6.492 3.483 1.00 89.88 105 VAL A C 1
ATOM 882 O O . VAL A 1 105 ? -3.844 -6.405 2.848 1.00 89.88 105 VAL A O 1
ATOM 885 N N . ASN A 1 106 ? -5.990 -7.060 2.985 1.00 89.81 106 ASN A N 1
ATOM 886 C CA . ASN A 1 106 ? -6.134 -7.502 1.608 1.00 89.81 106 ASN A CA 1
ATOM 887 C C . ASN A 1 106 ? -6.480 -6.297 0.731 1.00 89.81 106 ASN A C 1
ATOM 889 O O . ASN A 1 106 ? -7.464 -5.605 0.996 1.00 89.81 106 ASN A O 1
ATOM 893 N N . MET A 1 107 ? -5.676 -6.020 -0.298 1.00 91.25 107 MET A N 1
ATOM 894 C CA . MET A 1 107 ? -5.965 -4.930 -1.238 1.00 91.25 107 MET A CA 1
ATOM 895 C C . MET A 1 107 ? -5.327 -5.136 -2.620 1.00 91.25 107 MET A C 1
ATOM 897 O O . MET A 1 107 ? -4.251 -5.747 -2.724 1.00 91.25 107 MET A O 1
ATOM 901 N N . PRO A 1 108 ? -5.932 -4.577 -3.686 1.00 89.38 108 PRO A N 1
ATOM 902 C CA . PRO A 1 108 ? -5.334 -4.575 -5.011 1.00 89.38 108 PRO A CA 1
ATOM 903 C C . PRO A 1 108 ? -4.126 -3.641 -5.069 1.00 89.38 108 PRO A C 1
ATOM 905 O O . PRO A 1 108 ? -4.054 -2.603 -4.414 1.00 89.38 108 PRO A O 1
ATOM 908 N N . TYR A 1 109 ? -3.152 -4.005 -5.902 1.00 84.56 109 TYR A N 1
ATOM 909 C CA . TYR A 1 109 ? -1.986 -3.156 -6.127 1.00 84.56 109 TYR A CA 1
ATOM 910 C C . TYR A 1 109 ? -2.342 -1.959 -7.011 1.00 84.56 109 TYR A C 1
ATOM 912 O O . TYR A 1 109 ? -2.792 -2.152 -8.143 1.00 84.56 109 TYR A O 1
ATOM 920 N N . VAL A 1 110 ? -2.014 -0.760 -6.532 1.00 87.94 110 VAL A N 1
ATOM 921 C CA . VAL A 1 110 ? -2.126 0.513 -7.256 1.00 87.94 110 VAL A CA 1
ATOM 922 C C . VAL A 1 110 ? -0.729 1.129 -7.384 1.00 87.94 110 VAL A C 1
ATOM 924 O O . VAL A 1 110 ? 0.113 0.949 -6.507 1.00 87.94 110 VAL A O 1
ATOM 927 N N . GLU A 1 111 ? -0.448 1.826 -8.489 1.00 84.75 111 GLU A N 1
ATOM 928 C CA . GLU A 1 111 ? 0.871 2.445 -8.711 1.00 84.75 111 GLU A CA 1
ATOM 929 C C . GLU A 1 111 ? 1.166 3.605 -7.750 1.00 84.75 111 GLU A C 1
ATOM 931 O O . GLU A 1 111 ? 2.328 3.900 -7.476 1.00 84.75 111 GLU A O 1
ATOM 936 N N . GLU A 1 112 ? 0.127 4.242 -7.214 1.00 89.69 112 GLU A N 1
ATOM 937 C CA . GLU A 1 112 ? 0.239 5.354 -6.277 1.00 89.69 112 GLU A CA 1
ATOM 938 C C . GLU A 1 112 ? 0.543 4.838 -4.861 1.00 89.69 112 GLU A C 1
ATOM 940 O O . GLU A 1 112 ? -0.346 4.611 -4.044 1.00 89.69 112 GLU A O 1
ATOM 945 N N . LEU A 1 113 ? 1.829 4.604 -4.585 1.00 90.06 113 LEU A N 1
ATOM 946 C CA . LEU A 1 113 ? 2.302 3.902 -3.383 1.00 90.06 113 LEU A CA 1
ATOM 947 C C . LEU A 1 113 ? 1.832 4.558 -2.073 1.00 90.06 113 LEU A C 1
ATOM 949 O O . LEU A 1 113 ? 1.388 3.863 -1.163 1.00 90.06 113 LEU A O 1
ATOM 953 N N . GLU A 1 114 ? 1.874 5.889 -1.991 1.00 89.25 114 GLU A N 1
ATOM 954 C CA . GLU A 1 114 ? 1.406 6.655 -0.825 1.00 89.25 114 GLU A CA 1
ATOM 955 C C . GLU A 1 114 ? -0.086 6.441 -0.554 1.00 89.25 114 GLU A C 1
ATOM 957 O O . GLU A 1 114 ? -0.502 6.314 0.597 1.00 89.25 114 GLU A O 1
ATOM 962 N N . HIS A 1 115 ? -0.891 6.355 -1.616 1.00 90.69 115 HIS A N 1
ATOM 963 C CA . HIS A 1 115 ? -2.321 6.089 -1.511 1.00 90.69 115 HIS A CA 1
ATOM 964 C C . HIS A 1 115 ? -2.577 4.686 -0.958 1.00 90.69 115 HIS A C 1
ATOM 966 O O . HIS A 1 115 ? -3.428 4.518 -0.088 1.00 90.69 115 HIS A O 1
ATOM 972 N N . VAL A 1 116 ? -1.807 3.691 -1.409 1.00 90.06 116 VAL A N 1
ATOM 973 C CA . VAL A 1 116 ? -1.889 2.317 -0.894 1.00 90.06 116 VAL A CA 1
ATOM 974 C C . VAL A 1 116 ? -1.582 2.283 0.605 1.00 90.06 116 VAL A C 1
ATOM 976 O O . VAL A 1 116 ? -2.335 1.684 1.367 1.00 90.06 116 VAL A O 1
ATOM 979 N N . ILE A 1 117 ? -0.523 2.971 1.044 1.00 88.44 117 ILE A N 1
ATOM 980 C CA . ILE A 1 117 ? -0.144 3.041 2.464 1.00 88.44 117 ILE A CA 1
ATOM 981 C C . ILE A 1 117 ? -1.242 3.730 3.288 1.00 88.44 117 ILE A C 1
ATOM 983 O O . ILE A 1 117 ? -1.664 3.200 4.316 1.00 88.44 117 ILE A O 1
ATOM 987 N N . ALA A 1 118 ? -1.742 4.882 2.832 1.00 90.50 118 ALA A N 1
ATOM 988 C CA . ALA A 1 118 ? -2.805 5.617 3.517 1.00 90.50 118 ALA A CA 1
ATOM 989 C C . ALA A 1 118 ? -4.084 4.777 3.642 1.00 90.50 118 ALA A C 1
ATOM 991 O O . ALA A 1 118 ? -4.693 4.709 4.712 1.00 90.50 118 ALA A O 1
ATOM 992 N N . LYS A 1 119 ? -4.460 4.081 2.564 1.00 91.00 119 LYS A N 1
ATOM 993 C CA . LYS A 1 119 ? -5.624 3.195 2.533 1.00 91.00 119 LYS A CA 1
ATOM 994 C C . LYS A 1 119 ? -5.447 1.990 3.458 1.00 91.00 119 LYS A C 1
ATOM 996 O O . LYS A 1 119 ? -6.385 1.641 4.168 1.00 91.00 119 LYS A O 1
ATOM 1001 N N . ALA A 1 120 ? -4.252 1.401 3.509 1.00 89.69 120 ALA A N 1
ATOM 1002 C CA . ALA A 1 120 ? -3.929 0.311 4.429 1.00 89.69 120 ALA A CA 1
ATOM 1003 C C . ALA A 1 120 ? -4.127 0.722 5.894 1.00 89.69 120 ALA A C 1
ATOM 1005 O O . ALA A 1 120 ? -4.797 0.022 6.651 1.00 89.69 120 ALA A O 1
ATOM 1006 N N . LEU A 1 121 ? -3.593 1.888 6.275 1.00 89.00 121 LEU A N 1
ATOM 1007 C CA . LEU A 1 121 ? -3.753 2.436 7.623 1.00 89.00 121 LEU A CA 1
ATOM 1008 C C . LEU A 1 121 ? -5.225 2.700 7.946 1.00 89.00 121 LEU A C 1
ATOM 1010 O O . LEU A 1 121 ? -5.683 2.353 9.034 1.00 89.00 121 LEU A O 1
ATOM 1014 N N . LEU A 1 122 ? -5.977 3.271 7.003 1.00 89.38 122 LEU A N 1
ATOM 1015 C CA . LEU A 1 122 ? -7.403 3.537 7.171 1.00 89.38 122 LEU A CA 1
ATOM 1016 C C . LEU A 1 122 ? -8.212 2.245 7.362 1.00 89.38 122 LEU A C 1
ATOM 1018 O O . LEU A 1 122 ? -9.092 2.213 8.212 1.00 89.38 122 LEU A O 1
ATOM 1022 N N . LEU A 1 123 ? -7.910 1.187 6.604 1.00 88.31 123 LEU A N 1
ATOM 1023 C CA . LEU A 1 123 ? -8.595 -0.107 6.704 1.00 88.31 123 LEU A CA 1
ATOM 1024 C C . LEU A 1 123 ? -8.251 -0.860 7.993 1.00 88.31 123 LEU A C 1
ATOM 1026 O O . LEU A 1 123 ? -9.122 -1.512 8.560 1.00 88.31 123 LEU A O 1
ATOM 1030 N N . ALA A 1 124 ? -7.010 -0.757 8.475 1.00 86.12 124 ALA A N 1
ATOM 1031 C CA . ALA A 1 124 ? -6.581 -1.395 9.719 1.00 86.12 124 ALA A CA 1
ATOM 1032 C C . ALA A 1 124 ? -7.103 -0.668 10.972 1.00 86.12 124 ALA A C 1
ATOM 1034 O O . ALA A 1 124 ? -7.394 -1.301 11.984 1.00 86.12 124 ALA A O 1
ATOM 1035 N N . SER A 1 125 ? -7.258 0.658 10.909 1.00 85.62 125 SER A N 1
ATOM 1036 C CA . SER A 1 125 ? -7.580 1.494 12.075 1.00 85.62 125 SER A CA 1
ATOM 1037 C C . SER A 1 125 ? -8.878 1.139 12.827 1.00 85.62 125 SER A C 1
ATOM 1039 O O . SER A 1 125 ? -8.850 1.189 14.056 1.00 85.62 125 SER A O 1
ATOM 1041 N N . PRO A 1 126 ? -10.002 0.763 12.177 1.00 81.75 126 PRO A N 1
ATOM 1042 C CA . PRO A 1 126 ? -11.230 0.384 12.875 1.00 81.75 126 PRO A CA 1
ATOM 1043 C C . PRO A 1 126 ? -11.041 -0.821 13.796 1.00 81.75 126 PRO A C 1
ATOM 1045 O O . PRO A 1 126 ? -11.642 -0.868 14.861 1.00 81.75 126 PRO A O 1
ATOM 1048 N N . TYR A 1 127 ? -10.176 -1.765 13.416 1.00 78.19 127 TYR A N 1
ATOM 1049 C CA . TYR A 1 127 ? -9.897 -2.978 14.193 1.00 78.19 127 TYR A CA 1
ATOM 1050 C C . TYR A 1 127 ? -9.075 -2.702 15.452 1.00 78.19 127 TYR A C 1
ATOM 1052 O O . TYR A 1 127 ? -8.995 -3.544 16.341 1.00 78.19 127 TYR A O 1
ATOM 1060 N N . LEU A 1 128 ? -8.497 -1.505 15.549 1.00 75.31 128 LEU A N 1
ATOM 1061 C CA . LEU A 1 128 ? -7.819 -1.021 16.745 1.00 75.31 128 LEU A CA 1
ATOM 1062 C C . LEU A 1 128 ? -8.783 -0.288 17.681 1.00 75.31 128 LEU A C 1
ATOM 1064 O O . LEU A 1 128 ? -8.442 -0.007 18.825 1.00 75.31 128 LEU A O 1
ATOM 1068 N N . VAL A 1 129 ? -9.994 0.036 17.229 1.00 74.25 129 VAL A N 1
ATOM 1069 C CA . VAL A 1 129 ? -11.035 0.577 18.097 1.00 74.25 129 VAL A CA 1
ATOM 1070 C C . VAL A 1 129 ? -11.807 -0.603 18.670 1.00 74.25 129 VAL A C 1
ATOM 1072 O O . VAL A 1 129 ? -12.464 -1.339 17.940 1.00 74.25 129 VAL A O 1
ATOM 1075 N N . SER A 1 130 ? -11.733 -0.791 19.991 1.00 66.25 130 SER A N 1
ATOM 1076 C CA . SER A 1 130 ? -12.454 -1.882 20.653 1.00 66.25 130 SER A CA 1
ATOM 1077 C C . SER A 1 130 ? -13.947 -1.869 20.267 1.00 66.25 130 SER A C 1
ATOM 1079 O O . SER A 1 130 ? -14.580 -0.807 20.328 1.00 66.25 130 SER A O 1
ATOM 1081 N N . PRO A 1 131 ? -14.543 -3.027 19.917 1.00 63.44 131 PRO A N 1
ATOM 1082 C CA . PRO A 1 131 ? -15.963 -3.128 19.568 1.00 63.44 131 PRO A CA 1
ATOM 1083 C C . PRO A 1 131 ? -16.883 -2.564 20.658 1.00 63.44 131 PRO A C 1
ATOM 1085 O O . PRO A 1 131 ? -17.921 -1.965 20.373 1.00 63.44 131 PRO A O 1
ATOM 1088 N N . TYR A 1 132 ? -16.461 -2.687 21.919 1.00 60.44 132 TYR A N 1
ATOM 1089 C CA . TYR A 1 132 ? -17.171 -2.143 23.072 1.00 60.44 132 TYR A CA 1
ATOM 1090 C C . TYR A 1 132 ? -17.185 -0.611 23.071 1.00 60.44 132 TYR A C 1
ATOM 1092 O O . TYR A 1 132 ? -18.187 -0.007 23.444 1.00 60.44 132 TYR A O 1
ATOM 1100 N N . LEU A 1 133 ? -16.122 0.038 22.589 1.00 63.09 133 LEU A N 1
ATOM 1101 C CA . LEU A 1 133 ? -16.081 1.497 22.464 1.00 63.09 133 LEU A CA 1
ATOM 1102 C C . LEU A 1 133 ? -17.054 1.987 21.397 1.00 63.09 133 LEU A C 1
ATOM 1104 O O . LEU A 1 133 ? -17.702 3.009 21.593 1.00 63.09 133 LEU A O 1
ATOM 1108 N N . ALA A 1 134 ? -17.199 1.259 20.290 1.00 65.00 134 ALA A N 1
ATOM 1109 C CA . ALA A 1 134 ? -18.166 1.623 19.259 1.00 65.00 134 ALA A CA 1
ATOM 1110 C C . ALA A 1 134 ? -19.612 1.541 19.773 1.00 65.00 134 ALA A C 1
ATOM 1112 O O . ALA A 1 134 ? -20.416 2.431 19.487 1.00 65.00 134 ALA A O 1
ATOM 1113 N N . ALA A 1 135 ? -19.917 0.523 20.583 1.00 68.44 135 ALA A N 1
ATOM 1114 C CA . ALA A 1 135 ? -21.223 0.366 21.219 1.00 68.44 135 ALA A CA 1
ATOM 1115 C C . ALA A 1 135 ? -21.504 1.444 22.286 1.00 68.44 135 ALA A C 1
ATOM 1117 O O . ALA A 1 135 ? -22.635 1.908 22.397 1.00 68.44 135 ALA A O 1
ATOM 1118 N N . VAL A 1 136 ? -20.485 1.862 23.047 1.00 68.06 136 VAL A N 1
ATOM 1119 C CA . VAL A 1 136 ? -20.625 2.816 24.165 1.00 68.06 136 VAL A CA 1
ATOM 1120 C C . VAL A 1 136 ? -20.584 4.278 23.708 1.00 68.06 136 VAL A C 1
ATOM 1122 O O . VAL A 1 136 ? -21.387 5.089 24.159 1.00 68.06 136 VAL A O 1
ATOM 1125 N N . PHE A 1 137 ? -19.661 4.635 22.814 1.00 68.38 137 PHE A N 1
ATOM 1126 C CA . PHE A 1 137 ? -19.434 6.020 22.382 1.00 68.38 137 PHE A CA 1
ATOM 1127 C C . PHE A 1 137 ? -20.205 6.401 21.107 1.00 68.38 137 PHE A C 1
ATOM 1129 O O . PHE A 1 137 ? -20.238 7.573 20.723 1.00 68.38 137 PHE A O 1
ATOM 1136 N N . GLY A 1 138 ? -20.838 5.426 20.450 1.00 75.19 138 GLY A N 1
ATOM 1137 C CA . GLY A 1 138 ? -21.569 5.611 19.203 1.00 75.19 138 GLY A CA 1
ATOM 1138 C C . GLY A 1 138 ? -20.664 5.751 17.971 1.00 75.19 138 GLY A C 1
ATOM 1139 O O . GLY A 1 138 ? -19.469 6.049 18.047 1.00 75.19 138 GLY A O 1
ATOM 1140 N N . GLY A 1 139 ? -21.257 5.564 16.787 1.00 75.94 139 GLY A N 1
ATOM 1141 C CA . GLY A 1 139 ? -20.515 5.460 15.523 1.00 75.94 139 GLY A CA 1
ATOM 1142 C C . GLY A 1 139 ? -19.684 6.695 15.149 1.00 75.94 139 GLY A C 1
ATOM 1143 O O . GLY A 1 139 ? -18.618 6.559 14.553 1.00 75.94 139 GLY A O 1
ATOM 1144 N N . LYS A 1 140 ? -20.111 7.907 15.536 1.00 80.00 140 LYS A N 1
ATOM 1145 C CA . LYS A 1 140 ? -19.374 9.148 15.228 1.00 80.00 140 LYS A CA 1
ATOM 1146 C C . LYS A 1 140 ? -18.041 9.235 15.970 1.00 80.00 140 LYS A C 1
ATOM 1148 O O . LYS A 1 140 ? -17.034 9.598 15.367 1.00 80.00 140 LYS A O 1
ATOM 1153 N N . LEU A 1 141 ? -18.023 8.884 17.255 1.00 79.06 141 LEU A N 1
ATOM 1154 C CA . LEU A 1 141 ? -16.805 8.922 18.064 1.00 79.06 141 LEU A CA 1
ATOM 1155 C C . LEU A 1 141 ? -15.863 7.771 17.697 1.00 79.06 141 LEU A C 1
ATOM 1157 O O . LEU A 1 141 ? -14.660 7.986 17.588 1.00 79.06 141 LEU A O 1
ATOM 1161 N N . ALA A 1 142 ? -16.408 6.583 17.416 1.00 77.94 142 ALA A N 1
ATOM 1162 C CA . ALA A 1 142 ? -15.629 5.457 16.901 1.00 77.94 142 ALA A CA 1
ATOM 1163 C C . ALA A 1 142 ? -14.945 5.798 15.566 1.00 77.94 142 ALA A C 1
ATOM 1165 O O . ALA A 1 142 ? -13.761 5.508 15.378 1.00 77.94 142 ALA A O 1
ATOM 1166 N N . ARG A 1 143 ? -15.656 6.490 14.664 1.00 81.38 143 ARG A N 1
ATOM 1167 C CA . ARG A 1 143 ? -15.090 6.997 13.406 1.00 81.38 143 ARG A CA 1
ATOM 1168 C C . ARG A 1 143 ? -14.003 8.042 13.660 1.00 81.38 143 ARG A C 1
ATOM 1170 O O . ARG A 1 143 ? -12.937 7.945 13.065 1.00 81.38 143 ARG A O 1
ATOM 1177 N N . ALA A 1 144 ? -14.223 8.996 14.565 1.00 83.00 144 ALA A N 1
ATOM 1178 C CA . ALA A 1 144 ? -13.212 9.996 14.913 1.00 83.00 144 ALA A CA 1
ATOM 1179 C C . ALA A 1 144 ? -11.938 9.360 15.501 1.00 83.00 144 ALA A C 1
ATOM 1181 O O . ALA A 1 144 ? -10.831 9.729 15.113 1.00 83.00 144 ALA A O 1
ATOM 1182 N N . LEU A 1 145 ? -12.084 8.360 16.378 1.00 82.19 145 LEU A N 1
ATOM 1183 C CA . LEU A 1 145 ? -10.967 7.594 16.936 1.00 82.19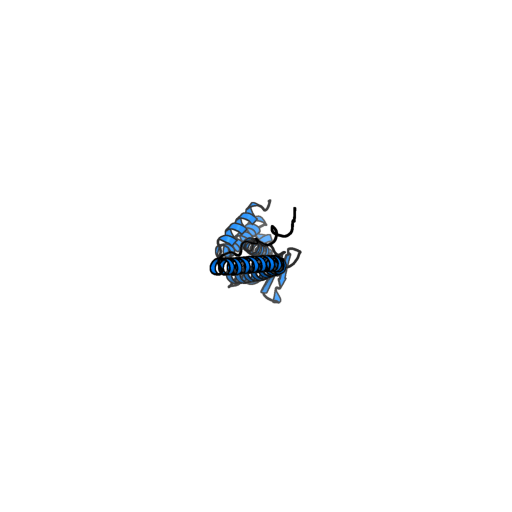 145 LEU A CA 1
ATOM 1184 C C . LEU A 1 145 ? -10.211 6.832 15.848 1.00 82.19 145 LEU A C 1
ATOM 1186 O O . LEU A 1 145 ? -8.996 6.973 15.751 1.00 82.19 145 LEU A O 1
ATOM 1190 N N . THR A 1 146 ? -10.927 6.114 14.984 1.00 84.56 146 THR A N 1
ATOM 1191 C CA . THR A 1 146 ? -10.360 5.427 13.813 1.00 84.56 146 THR A CA 1
ATOM 1192 C C . THR A 1 146 ? -9.513 6.379 12.967 1.00 84.56 146 THR A C 1
ATOM 1194 O O . THR A 1 146 ? -8.353 6.098 12.671 1.00 84.56 146 THR A O 1
ATOM 1197 N N . VAL A 1 147 ? -10.072 7.542 12.621 1.00 86.50 147 VAL A N 1
ATOM 1198 C CA . VAL A 1 147 ? -9.377 8.565 11.833 1.00 86.50 147 VAL A CA 1
ATOM 1199 C C . VAL A 1 147 ? -8.155 9.089 12.584 1.00 86.50 147 VAL A C 1
ATOM 1201 O O . VAL A 1 147 ? -7.089 9.209 11.990 1.00 86.50 147 VAL A O 1
ATOM 1204 N N . SER A 1 148 ? -8.266 9.347 13.889 1.00 86.00 148 SER A N 1
ATOM 1205 C CA . SER A 1 148 ? -7.142 9.830 14.700 1.00 86.00 148 SER A CA 1
ATOM 1206 C C . SER A 1 148 ? -5.972 8.844 14.752 1.00 86.00 148 SER A C 1
ATOM 1208 O O . SER A 1 148 ? -4.814 9.264 14.721 1.00 86.00 148 SER A O 1
ATOM 1210 N N . ILE A 1 149 ? -6.259 7.538 14.785 1.00 84.75 149 ILE A N 1
ATOM 1211 C CA . ILE A 1 149 ? -5.244 6.483 14.775 1.00 84.75 149 ILE A CA 1
ATOM 1212 C C . ILE A 1 149 ? -4.543 6.478 13.416 1.00 84.75 149 ILE A C 1
ATOM 1214 O O . ILE A 1 149 ? -3.313 6.552 13.361 1.00 84.75 149 ILE A O 1
ATOM 1218 N N . ALA A 1 150 ? -5.313 6.493 12.324 1.00 87.25 150 ALA A N 1
ATOM 1219 C CA . ALA A 1 150 ? -4.767 6.578 10.973 1.00 87.25 150 ALA A CA 1
ATOM 1220 C C . ALA A 1 150 ? -3.885 7.829 10.798 1.00 87.25 150 ALA A C 1
ATOM 1222 O O . ALA A 1 150 ? -2.746 7.719 10.343 1.00 87.25 150 ALA A O 1
ATOM 1223 N N . TYR A 1 151 ? -4.357 9.000 11.244 1.00 88.38 151 TYR A N 1
ATOM 1224 C CA . TYR A 1 151 ? -3.612 10.264 11.199 1.00 88.38 151 TYR A CA 1
ATOM 1225 C C . TYR A 1 151 ? -2.315 10.221 12.002 1.00 88.38 151 TYR A C 1
ATOM 1227 O O . TYR A 1 151 ? -1.295 10.733 11.544 1.00 88.38 151 TYR A O 1
ATOM 1235 N N . ARG A 1 152 ? -2.325 9.615 13.196 1.00 88.06 152 ARG A N 1
ATOM 1236 C CA . ARG A 1 152 ? -1.131 9.505 14.046 1.00 88.06 152 ARG A CA 1
ATOM 1237 C C . ARG A 1 152 ? -0.000 8.762 13.339 1.00 88.06 152 ARG A C 1
ATOM 1239 O O . ARG A 1 152 ? 1.158 9.137 13.497 1.00 88.06 152 ARG A O 1
ATOM 1246 N N . HIS A 1 153 ? -0.324 7.711 12.592 1.00 85.38 153 HIS A N 1
ATOM 1247 C CA . HIS A 1 153 ? 0.678 6.938 11.863 1.00 85.38 153 HIS A CA 1
ATOM 1248 C C . HIS A 1 153 ? 1.026 7.575 10.517 1.00 85.38 153 HIS A C 1
ATOM 1250 O O . HIS A 1 153 ? 2.204 7.635 10.174 1.00 85.38 153 HIS A O 1
ATOM 1256 N N . ALA A 1 154 ? 0.039 8.112 9.797 1.00 88.38 154 ALA A N 1
ATOM 1257 C CA . ALA A 1 154 ? 0.258 8.797 8.528 1.00 88.38 154 ALA A CA 1
ATOM 1258 C C . ALA A 1 154 ? 1.080 10.084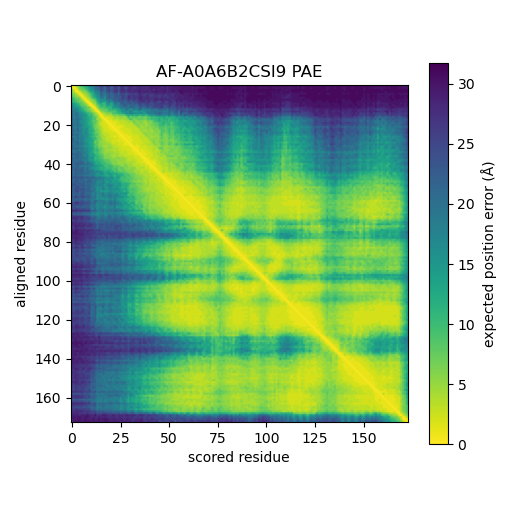 8.684 1.00 88.38 154 ALA A C 1
ATOM 1260 O O . ALA A 1 154 ? 1.873 10.389 7.810 1.00 88.38 154 ALA A O 1
ATOM 1261 N N . SER A 1 155 ? 0.977 10.811 9.802 1.00 88.19 155 SER A N 1
ATOM 1262 C CA . SER A 1 155 ? 1.720 12.066 10.025 1.00 88.19 155 SER A CA 1
ATOM 1263 C C . SER A 1 155 ? 3.245 11.913 10.053 1.00 88.19 155 SER A C 1
ATOM 1265 O O . SER A 1 155 ? 3.962 12.908 9.955 1.00 88.19 155 SER A O 1
ATOM 1267 N N . ARG A 1 156 ? 3.751 10.678 10.154 1.00 88.12 156 ARG A N 1
ATOM 1268 C CA . ARG A 1 156 ? 5.181 10.364 10.034 1.00 88.12 156 ARG A CA 1
ATOM 1269 C C . ARG A 1 156 ? 5.692 10.478 8.588 1.00 88.12 156 ARG A C 1
ATOM 1271 O O . ARG A 1 156 ? 6.903 10.539 8.399 1.00 88.12 156 ARG A O 1
ATOM 1278 N N . ASP A 1 157 ? 4.798 10.521 7.598 1.00 88.06 157 ASP A N 1
ATOM 1279 C CA . ASP A 1 157 ? 5.106 10.721 6.180 1.00 88.06 157 ASP A CA 1
ATOM 1280 C C . ASP A 1 157 ? 4.093 11.687 5.538 1.00 88.06 157 ASP A C 1
ATOM 1282 O O . ASP A 1 157 ? 2.895 11.419 5.448 1.00 88.06 157 ASP A O 1
ATOM 1286 N N . LEU A 1 158 ? 4.582 12.836 5.069 1.00 88.75 158 LEU A N 1
ATOM 1287 C CA . LEU A 1 158 ? 3.734 13.916 4.569 1.00 88.75 158 LEU A CA 1
ATOM 1288 C C . LEU A 1 158 ? 2.957 13.522 3.300 1.00 88.75 158 LEU A C 1
ATOM 1290 O O . LEU A 1 158 ? 1.809 13.937 3.153 1.00 88.75 158 LEU A O 1
ATOM 1294 N N . GLY A 1 159 ? 3.532 12.682 2.430 1.00 88.88 159 GLY A N 1
ATOM 1295 C CA . GLY A 1 159 ? 2.848 12.195 1.229 1.00 88.88 159 GLY A CA 1
ATOM 1296 C C . GLY A 1 159 ? 1.671 11.292 1.591 1.00 88.88 159 GLY A C 1
ATOM 1297 O O . GLY A 1 159 ? 0.542 11.500 1.141 1.00 88.88 159 GLY A O 1
ATOM 1298 N N . VAL A 1 160 ? 1.898 10.353 2.513 1.00 88.50 160 VAL A N 1
ATOM 1299 C CA . VAL A 1 160 ? 0.849 9.467 3.046 1.00 88.50 160 VAL A CA 1
ATOM 1300 C C . VAL A 1 160 ? -0.255 10.273 3.735 1.00 88.50 160 VAL A C 1
ATOM 1302 O O . VAL A 1 160 ? -1.436 9.998 3.518 1.00 88.50 160 VAL A O 1
ATOM 1305 N N . LEU A 1 161 ? 0.104 11.297 4.515 1.00 89.69 161 LEU A N 1
ATOM 1306 C CA . LEU A 1 161 ? -0.854 12.182 5.179 1.00 89.69 161 LEU A CA 1
ATOM 1307 C C . LEU A 1 161 ? -1.754 12.919 4.178 1.00 89.69 161 LEU A C 1
ATOM 1309 O O . LEU A 1 161 ? -2.972 12.924 4.343 1.00 89.69 161 LEU A O 1
ATOM 1313 N N . THR A 1 162 ? -1.180 13.495 3.117 1.00 90.56 162 THR A N 1
ATOM 1314 C CA . THR A 1 162 ? -1.959 14.168 2.065 1.00 90.56 162 THR A CA 1
ATOM 1315 C C . THR A 1 162 ? -2.918 13.200 1.372 1.00 90.56 162 THR A C 1
ATOM 1317 O O . THR A 1 162 ? -4.062 13.549 1.082 1.00 90.56 162 THR A O 1
ATOM 1320 N N . ARG A 1 163 ? -2.493 11.954 1.123 1.00 90.44 163 ARG A N 1
ATOM 1321 C CA . ARG A 1 163 ? -3.374 10.936 0.527 1.00 90.44 163 ARG A CA 1
ATOM 1322 C C . ARG A 1 163 ? -4.473 10.468 1.471 1.00 90.44 163 ARG A C 1
ATOM 1324 O O . ARG A 1 163 ? -5.580 10.214 1.000 1.00 90.44 163 ARG A O 1
ATOM 1331 N N . LEU A 1 164 ? -4.197 10.392 2.770 1.00 89.81 164 LEU A N 1
ATOM 1332 C CA . LEU A 1 164 ? -5.205 10.083 3.781 1.00 89.81 164 LEU A CA 1
ATOM 1333 C C . LEU A 1 164 ? -6.289 11.167 3.838 1.00 89.81 164 LEU A C 1
ATOM 1335 O O . LEU A 1 164 ? -7.471 10.837 3.870 1.00 89.81 164 LEU A O 1
ATOM 1339 N N . ASP A 1 165 ? -5.899 12.441 3.795 1.00 89.06 165 ASP A N 1
ATOM 1340 C CA . ASP A 1 165 ? -6.838 13.568 3.822 1.00 89.06 165 ASP A CA 1
ATOM 1341 C C . ASP A 1 165 ? -7.786 13.538 2.610 1.00 89.06 165 ASP A C 1
ATOM 1343 O O . ASP A 1 165 ? -9.008 13.631 2.756 1.00 89.06 165 ASP A O 1
ATOM 1347 N N . ASN A 1 166 ? -7.239 13.255 1.420 1.00 88.31 166 ASN A N 1
ATOM 1348 C CA . ASN A 1 166 ? -8.030 13.035 0.205 1.00 88.31 166 ASN A CA 1
ATOM 1349 C C . ASN A 1 166 ? -9.020 11.864 0.364 1.00 88.31 166 ASN A C 1
ATOM 1351 O O . ASN A 1 166 ? -10.185 11.973 -0.004 1.00 88.31 166 ASN A O 1
ATOM 1355 N N . LEU A 1 167 ? -8.599 10.734 0.940 1.00 86.19 167 LEU A N 1
ATOM 1356 C CA . LEU A 1 167 ? -9.494 9.587 1.159 1.00 86.19 167 LEU A CA 1
ATOM 1357 C C . LEU A 1 167 ? -10.684 9.926 2.071 1.00 86.19 167 LEU A C 1
ATOM 1359 O O . LEU A 1 167 ? -11.779 9.397 1.881 1.00 86.19 167 LEU A O 1
ATOM 1363 N N . LEU A 1 168 ? -10.479 10.805 3.051 1.00 83.81 168 LEU A N 1
ATOM 1364 C CA . LEU A 1 168 ? -11.500 11.183 4.026 1.00 83.81 168 LEU A CA 1
ATOM 1365 C C . LEU A 1 168 ? -12.465 12.246 3.500 1.00 83.81 168 LEU A C 1
ATOM 1367 O O . LEU A 1 168 ? -13.641 12.217 3.857 1.00 83.81 168 LEU A O 1
ATOM 1371 N N . THR A 1 169 ? -12.002 13.144 2.630 1.00 75.75 169 THR A N 1
ATOM 1372 C CA . THR A 1 169 ? -12.848 14.168 1.993 1.00 75.75 169 THR A CA 1
ATOM 1373 C C . THR A 1 169 ? -13.776 13.597 0.918 1.00 75.75 169 THR A C 1
ATOM 1375 O O . THR A 1 169 ? -14.856 14.144 0.706 1.00 75.75 169 THR A O 1
ATOM 1378 N N . PHE A 1 170 ? -13.408 12.484 0.274 1.00 57.50 170 PHE A N 1
ATOM 1379 C CA . PHE A 1 170 ? -14.211 11.847 -0.783 1.00 57.50 170 PHE A CA 1
ATOM 1380 C C . PHE A 1 170 ? -15.091 10.672 -0.314 1.00 57.50 170 PHE A C 1
ATOM 1382 O O . PHE A 1 170 ? -15.774 10.059 -1.135 1.00 57.50 170 PHE A O 1
ATOM 1389 N N . SER A 1 171 ? -15.122 10.350 0.983 1.00 43.91 171 SER A N 1
ATOM 1390 C CA . SER A 1 171 ? -16.021 9.323 1.529 1.00 43.91 171 SER A CA 1
ATOM 1391 C C . SER A 1 171 ? -17.364 9.964 1.929 1.00 43.91 171 SER A C 1
ATOM 1393 O O . SER A 1 171 ? -17.377 10.753 2.878 1.00 43.91 171 SER A O 1
ATOM 1395 N N . PRO A 1 172 ? -18.486 9.689 1.224 1.00 32.59 172 PRO A N 1
ATOM 1396 C CA . PRO A 1 172 ? -19.780 10.282 1.562 1.00 32.59 172 PRO A CA 1
ATOM 1397 C C . PRO A 1 172 ? -20.254 9.863 2.971 1.00 32.59 172 PRO A C 1
ATOM 1399 O O . PRO A 1 172 ? -19.771 8.858 3.506 1.00 32.59 172 PRO A O 1
ATOM 1402 N N . PRO A 1 173 ? -21.141 10.667 3.594 1.00 38.97 173 PRO A N 1
ATOM 1403 C CA . PRO A 1 173 ? -21.648 10.446 4.950 1.00 38.97 173 PRO A CA 1
ATOM 1404 C C . PRO A 1 173 ? -22.336 9.093 5.140 1.00 38.97 173 PRO A C 1
ATOM 1406 O O . PRO A 1 173 ? -23.053 8.651 4.215 1.00 38.97 173 PRO A O 1
#

Radius of gyration: 32.14 Å; Cα contacts (8 Å, |Δi|>4): 168; chains: 1; bounding box: 64×30×110 Å

Secondary structure (DSSP, 8-state):
---SGGGS---PPPHHHHHHHHHHHHHHHHHHHHHHHHHHHHHHHHHHHHHHHHHHHHHHHHHHHHHHTTT-EE-TTT--EEEEEEEE-SS-EEEEETTTTEEEEEE---S-HHHHHHHHHHHHGGGGS-HHHHHHHHHHHHHHHHHHHHHHHHTTSHHHHHHHHHHHHSS--

Foldseek 3Di:
DDPDPPPPPPPDDPPVVVVVVVVVVVVVVVVVVVVVVVVVVCVVCVVVVVVVLLVVLQVVLQVLLCVLQVVAQAQPPVRQGAREGEDADPDFDWDDDPVVSYIYTYDHDDSLSLLVNLVSLLRCLLVSHPPVCCVVVHDVVSNVSSLVSSCSSQVVDPSNNVSNVVVVVPDDD

Nearest PDB structures (foldseek):
  8sln-assembly1_A-2  TM=3.102E-01  e=1.412E-01  Deinococcus geothermalis DSM 11300
  6cyy-assembly1_A  TM=3.259E-01  e=2.256E-01  Mycobacterium tuberculosis H37Rv
  7zxk-assembly2_C  TM=2.101E-01  e=5.989E+00  Homo sapiens